Protein AF-A0A850LTN4-F1 (afdb_monomer_lite)

pLDDT: mean 80.67, std 20.01, range [39.66, 98.19]

Radius of gyration: 23.79 Å; chains: 1; bounding box: 56×42×60 Å

Sequence (167 aa):
MSSAIYDIVRNISGKMGQLVGVKVYVAVTGKDGNFIYLDDVFDDYKEFIKRFVETNFNYLRQGEHSIPLSSENIIFFKTTENTMTILYNPKGKIGQLLAFKSMMRNYSEPIENCLATVESATVEVIEETAASKLIAQQMEELGVVSRKDKYYNKIKPILLRSLKKKR

Secondary structure (DSSP, 8-state):
--HHHHHHHHHHHHHHHHHHTS--EEEEEETTS-EEEE-GGGGGGHHHHHHHHHHHGGGSPTT-EE---SSS-EEEEE-SSSEEEEEE-SSS-HHHHTTHHHHTHHHHHHHHHHHHHHHHHHHHHHHHHHHHHHHHHHHHHTT----TTTTHHHHHHHHHHHHHTT-

Foldseek 3Di:
DDPLVVVLQCVVQVVLCVQQVAGKFKWKAWLQLHTPGGDPVCPVVSVVSSVCSPVCVVVDDQLDKDDPDPVFLWIWHNLENTMIMIMGTRDDDSVSVCVCSVVSVVRSVSVVVVVVVVVVVVVVVVVVVVVVVVVVVVCVVVVDDDDPDPVCVVCVVVVVVVVVVVD

Structure (mmCIF, N/CA/C/O backbone):
data_AF-A0A850LTN4-F1
#
_entry.id   AF-A0A850LTN4-F1
#
loop_
_atom_site.group_PDB
_atom_site.id
_atom_site.type_symbol
_atom_site.label_atom_id
_atom_site.label_alt_id
_atom_site.label_comp_id
_atom_site.label_asym_id
_atom_site.label_entity_id
_atom_site.label_seq_id
_atom_site.pdbx_PDB_ins_code
_atom_site.Cartn_x
_atom_site.Cartn_y
_atom_site.Cartn_z
_atom_site.occupancy
_atom_site.B_iso_or_equiv
_atom_site.auth_seq_id
_atom_site.auth_comp_id
_atom_site.auth_asym_id
_atom_site.auth_atom_id
_atom_site.pdbx_PDB_model_num
ATOM 1 N N . MET A 1 1 ? -13.263 -10.463 4.599 1.00 54.31 1 MET A N 1
ATOM 2 C CA . MET A 1 1 ? -12.700 -9.135 4.265 1.00 54.31 1 MET A CA 1
ATOM 3 C C . MET A 1 1 ? -13.840 -8.236 3.820 1.00 54.31 1 MET A C 1
ATOM 5 O O . MET A 1 1 ? -14.741 -8.738 3.160 1.00 54.31 1 MET A O 1
ATOM 9 N N . SER A 1 2 ? -13.843 -6.961 4.217 1.00 64.44 2 SER A N 1
ATOM 10 C CA . SER A 1 2 ? -14.890 -6.010 3.811 1.00 64.44 2 SER A CA 1
ATOM 11 C C . SER A 1 2 ? -14.832 -5.772 2.298 1.00 64.44 2 SER A C 1
ATOM 13 O O . SER A 1 2 ? -13.750 -5.535 1.769 1.00 64.44 2 SER A O 1
ATOM 15 N N . SER A 1 3 ? -15.963 -5.819 1.587 1.00 78.75 3 SER A N 1
ATOM 16 C CA . SER A 1 3 ? -16.003 -5.497 0.148 1.00 78.75 3 SER A CA 1
ATOM 17 C C . SER A 1 3 ? -15.502 -4.075 -0.138 1.00 78.75 3 SER A C 1
ATOM 19 O O . SER A 1 3 ? -14.901 -3.827 -1.178 1.00 78.75 3 SER A O 1
ATOM 21 N N . ALA A 1 4 ? -15.655 -3.162 0.825 1.00 88.31 4 ALA A N 1
ATOM 22 C CA . ALA A 1 4 ? -15.289 -1.761 0.673 1.00 88.31 4 ALA A CA 1
ATOM 23 C C . ALA A 1 4 ? -13.774 -1.534 0.512 1.00 88.31 4 ALA A C 1
ATOM 25 O O . ALA A 1 4 ? -13.367 -0.704 -0.301 1.00 88.31 4 ALA A O 1
ATOM 26 N N . ILE A 1 5 ? -12.918 -2.291 1.221 1.00 91.56 5 ILE A N 1
ATOM 27 C CA . ILE A 1 5 ? -11.460 -2.123 1.069 1.00 91.56 5 ILE A CA 1
ATOM 28 C C . ILE A 1 5 ? -10.983 -2.611 -0.301 1.00 91.56 5 ILE A C 1
ATOM 30 O O . ILE A 1 5 ? -10.085 -2.013 -0.891 1.00 91.56 5 ILE A O 1
ATOM 34 N N . TYR A 1 6 ? -11.625 -3.654 -0.835 1.00 92.62 6 TYR A N 1
ATOM 35 C CA . TYR A 1 6 ? -11.318 -4.188 -2.158 1.00 92.62 6 TYR A CA 1
ATOM 36 C C . TYR A 1 6 ? -11.560 -3.138 -3.248 1.00 92.62 6 TYR A C 1
ATOM 38 O O . TYR A 1 6 ? -10.707 -2.926 -4.110 1.00 92.62 6 TYR A O 1
ATOM 46 N N . ASP A 1 7 ? -12.683 -2.419 -3.175 1.00 94.50 7 ASP A N 1
ATOM 47 C CA . ASP A 1 7 ? -13.017 -1.366 -4.137 1.00 94.50 7 ASP A CA 1
ATOM 48 C C . ASP A 1 7 ? -12.038 -0.186 -4.073 1.00 94.50 7 ASP A C 1
ATOM 50 O O . ASP A 1 7 ? -11.613 0.330 -5.113 1.00 94.50 7 ASP A O 1
ATOM 54 N N . ILE A 1 8 ? -11.624 0.210 -2.864 1.00 94.94 8 ILE A N 1
ATOM 55 C CA . ILE A 1 8 ? -10.610 1.254 -2.664 1.00 94.94 8 ILE A CA 1
ATOM 56 C C . ILE A 1 8 ? -9.286 0.832 -3.300 1.00 94.94 8 ILE A C 1
ATOM 58 O O . ILE A 1 8 ? -8.721 1.573 -4.107 1.00 94.94 8 ILE A O 1
ATOM 62 N N . VAL A 1 9 ? -8.804 -0.368 -2.976 1.00 95.94 9 VAL A N 1
ATOM 63 C CA . VAL A 1 9 ? -7.531 -0.878 -3.489 1.00 95.94 9 VAL A CA 1
ATOM 64 C C . VAL A 1 9 ? -7.564 -1.025 -5.009 1.00 95.94 9 VAL A C 1
ATOM 66 O O . VAL A 1 9 ? -6.626 -0.603 -5.690 1.00 95.94 9 VAL A O 1
ATOM 69 N N . ARG A 1 10 ? -8.667 -1.524 -5.572 1.00 96.12 10 ARG A N 1
ATOM 70 C CA . ARG A 1 10 ? -8.853 -1.609 -7.024 1.00 96.12 10 ARG A CA 1
ATOM 71 C C . ARG A 1 10 ? -8.793 -0.233 -7.690 1.00 96.12 10 ARG A C 1
ATOM 73 O O . ARG A 1 10 ? -8.215 -0.104 -8.769 1.00 96.12 10 ARG A O 1
ATOM 80 N N . ASN A 1 11 ? -9.348 0.799 -7.055 1.00 96.88 11 ASN A N 1
ATOM 81 C CA . ASN A 1 11 ? -9.277 2.175 -7.549 1.00 96.88 11 ASN A CA 1
ATOM 82 C C . ASN A 1 11 ? -7.841 2.723 -7.504 1.00 96.88 11 ASN A C 1
ATOM 84 O O . ASN A 1 11 ? -7.374 3.298 -8.488 1.00 96.88 11 ASN A O 1
ATOM 88 N N . ILE A 1 12 ? -7.117 2.483 -6.403 1.00 97.12 12 ILE A N 1
ATOM 89 C CA . ILE A 1 12 ? -5.699 2.845 -6.263 1.00 97.12 12 ILE A CA 1
ATOM 90 C C . ILE A 1 12 ? -4.870 2.167 -7.357 1.00 97.12 12 ILE A C 1
ATOM 92 O O . ILE A 1 12 ? -4.202 2.859 -8.125 1.00 97.12 12 ILE A O 1
ATOM 96 N N . SER A 1 13 ? -4.957 0.839 -7.466 1.00 96.94 13 SER A N 1
ATOM 97 C CA . SER A 1 13 ? -4.246 0.039 -8.469 1.00 96.94 13 SER A CA 1
ATOM 98 C C . SER A 1 13 ? -4.564 0.509 -9.891 1.00 96.94 13 SER A C 1
ATOM 100 O O . SER A 1 13 ? -3.651 0.731 -10.687 1.00 96.94 13 SER A O 1
ATOM 102 N N . GLY A 1 14 ? -5.843 0.748 -10.200 1.00 96.75 14 GLY A N 1
ATOM 103 C CA . GLY A 1 14 ? -6.288 1.215 -11.511 1.00 96.75 14 GLY A CA 1
ATOM 104 C C . GLY A 1 14 ? -5.748 2.598 -11.873 1.00 96.75 14 GLY A C 1
ATOM 105 O O . GLY A 1 14 ? -5.150 2.760 -12.937 1.00 96.75 14 GLY A O 1
ATOM 106 N N . LYS A 1 15 ? -5.906 3.595 -10.992 1.00 96.25 15 LYS A N 1
ATOM 107 C CA . LYS A 1 15 ? -5.424 4.960 -11.263 1.00 96.25 15 LYS A CA 1
ATOM 108 C C . LYS A 1 15 ? -3.906 5.037 -11.308 1.00 96.25 15 LYS A C 1
ATOM 110 O O . LYS A 1 15 ? -3.362 5.670 -12.208 1.00 96.25 15 LYS A O 1
ATOM 115 N N . MET A 1 16 ? -3.224 4.386 -10.365 1.00 96.00 16 MET A N 1
ATOM 116 C CA . MET A 1 16 ? -1.766 4.329 -10.384 1.00 96.00 16 MET A CA 1
ATOM 117 C C . MET A 1 16 ? -1.290 3.632 -11.649 1.00 96.00 16 MET A C 1
ATOM 119 O O . MET A 1 16 ? -0.426 4.166 -12.333 1.00 96.00 16 MET A O 1
ATOM 123 N N . GLY A 1 17 ? -1.901 2.506 -12.021 1.00 94.06 17 GLY A N 1
ATOM 124 C CA . GLY A 1 17 ? -1.508 1.773 -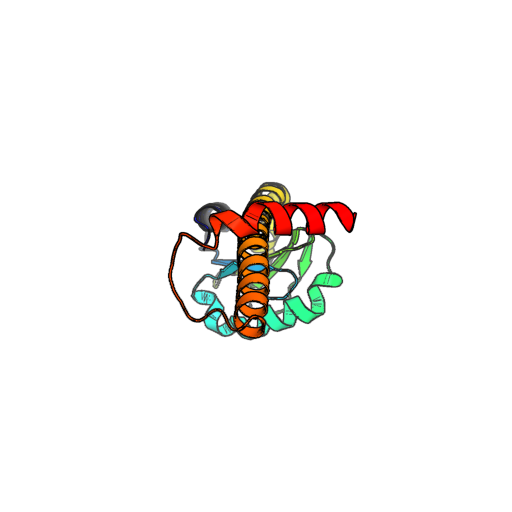13.215 1.00 94.06 17 GLY A CA 1
ATOM 125 C C . GLY A 1 17 ? -1.695 2.558 -14.514 1.00 94.06 17 GLY A C 1
ATOM 126 O O . GLY A 1 17 ? -0.825 2.510 -15.382 1.00 94.06 17 GLY A O 1
ATOM 127 N N . GLN A 1 18 ? -2.768 3.348 -14.621 1.00 94.81 18 GLN A N 1
ATOM 128 C CA . GLN A 1 18 ? -2.956 4.298 -15.724 1.00 94.81 18 GLN A CA 1
ATOM 129 C C . GLN A 1 18 ? -1.876 5.385 -15.739 1.00 94.81 18 GLN A C 1
ATOM 131 O O . GLN A 1 18 ? -1.348 5.710 -16.799 1.00 94.81 18 GLN A O 1
ATOM 136 N N . LEU A 1 19 ? -1.533 5.929 -14.571 1.00 93.75 19 LEU A N 1
ATOM 137 C CA . LEU A 1 19 ? -0.570 7.019 -14.442 1.00 93.75 19 LEU A CA 1
ATOM 138 C C . LEU A 1 19 ? 0.865 6.581 -14.755 1.00 93.75 19 LEU A C 1
ATOM 140 O O . LEU A 1 19 ? 1.614 7.318 -15.392 1.00 93.75 19 LEU A O 1
ATOM 144 N N . VAL A 1 20 ? 1.257 5.392 -14.294 1.00 92.62 20 VAL A N 1
ATOM 145 C CA . VAL A 1 20 ? 2.631 4.893 -14.442 1.00 92.62 20 VAL A CA 1
ATOM 146 C C . VAL A 1 20 ? 2.826 4.021 -15.686 1.00 92.62 20 VAL A C 1
ATOM 148 O O . VAL A 1 20 ? 3.962 3.697 -16.028 1.00 92.62 20 VAL A O 1
ATOM 151 N N . GLY A 1 21 ? 1.739 3.643 -16.368 1.00 91.81 21 GLY A N 1
ATOM 152 C CA . GLY A 1 21 ? 1.762 2.811 -17.575 1.00 91.81 21 GLY A CA 1
ATOM 153 C C . GLY A 1 21 ? 2.111 1.339 -17.325 1.00 91.81 21 GLY A C 1
ATOM 154 O O . GLY A 1 21 ? 2.455 0.618 -18.258 1.00 91.81 21 GLY A O 1
ATOM 155 N N . VAL A 1 22 ? 2.051 0.883 -16.073 1.00 92.81 22 VAL A N 1
ATOM 156 C CA . VAL A 1 22 ? 2.358 -0.493 -15.653 1.00 92.81 22 VAL A CA 1
ATOM 157 C C . VAL A 1 22 ? 1.412 -0.925 -14.541 1.00 92.81 22 VAL A C 1
ATOM 159 O O . VAL A 1 22 ? 0.889 -0.093 -13.812 1.00 92.81 22 VAL A O 1
ATOM 162 N N . LYS A 1 23 ? 1.196 -2.231 -14.370 1.00 94.88 23 LYS A N 1
ATOM 163 C CA . LYS A 1 23 ? 0.360 -2.735 -13.275 1.00 94.88 23 LYS A CA 1
ATOM 164 C C . LYS A 1 23 ? 0.995 -2.406 -11.918 1.00 94.88 23 LYS A C 1
ATOM 166 O O . LYS A 1 23 ? 2.170 -2.706 -11.705 1.00 94.88 23 LYS A O 1
ATOM 171 N N . VAL A 1 24 ? 0.199 -1.823 -11.024 1.00 97.00 24 VAL A N 1
ATOM 172 C CA . VAL A 1 24 ? 0.578 -1.522 -9.639 1.00 97.00 24 VAL A CA 1
ATOM 173 C C . VAL A 1 24 ? -0.221 -2.417 -8.709 1.00 97.00 24 VAL A C 1
ATOM 175 O O . VAL A 1 24 ? -1.445 -2.490 -8.809 1.00 97.00 24 VAL A O 1
ATOM 178 N N . TYR A 1 25 ? 0.489 -3.094 -7.825 1.00 97.56 25 TYR A N 1
ATOM 179 C CA . TYR A 1 25 ? -0.057 -3.947 -6.786 1.00 97.56 25 TYR A CA 1
ATOM 180 C C . TYR A 1 25 ? -0.070 -3.197 -5.464 1.00 97.56 25 TYR A C 1
ATOM 182 O O . TYR A 1 25 ? 0.738 -2.289 -5.247 1.00 97.56 25 TYR A O 1
ATOM 190 N N . VAL A 1 26 ? -0.999 -3.568 -4.598 1.00 98.00 26 VAL A N 1
ATOM 191 C CA . VAL A 1 26 ? -1.281 -2.858 -3.359 1.00 98.00 26 VAL A CA 1
ATOM 192 C C . VAL A 1 26 ? -1.368 -3.844 -2.201 1.00 98.00 26 VAL A C 1
ATOM 194 O O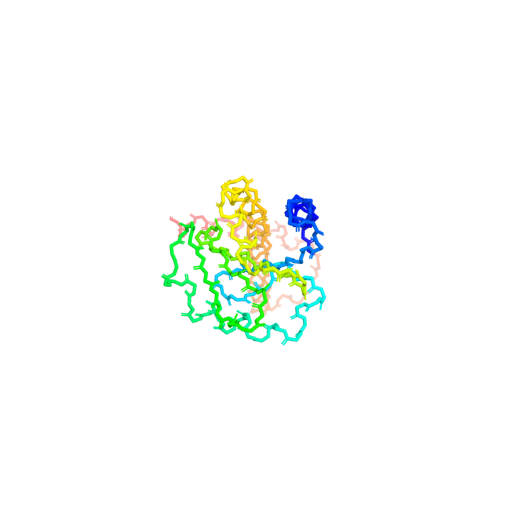 . VAL A 1 26 ? -1.966 -4.912 -2.302 1.00 98.00 26 VAL A O 1
ATOM 197 N N . ALA A 1 27 ? -0.806 -3.454 -1.067 1.00 97.69 27 ALA A N 1
ATOM 198 C CA . ALA A 1 27 ? -1.123 -4.039 0.224 1.00 97.69 27 ALA A CA 1
ATOM 199 C C . ALA A 1 27 ? -1.548 -2.926 1.184 1.00 97.69 27 ALA A C 1
ATOM 201 O O . ALA A 1 27 ? -1.121 -1.778 1.052 1.00 97.69 27 ALA A O 1
ATOM 202 N N . VAL A 1 28 ? -2.398 -3.260 2.147 1.00 97.12 28 VAL A N 1
ATOM 203 C CA . VAL A 1 28 ? -2.832 -2.344 3.203 1.00 97.12 28 VAL A CA 1
ATOM 204 C C . VAL A 1 28 ? -2.661 -3.052 4.535 1.00 97.12 28 VAL A C 1
ATOM 206 O O . VAL A 1 28 ? -3.188 -4.150 4.727 1.00 97.12 28 VAL A O 1
ATOM 209 N N . THR A 1 29 ? -1.940 -2.427 5.458 1.00 96.75 29 THR A N 1
ATOM 210 C CA . THR A 1 29 ? -1.707 -2.957 6.805 1.00 96.75 29 THR A CA 1
ATOM 211 C C . THR A 1 29 ? -2.209 -1.994 7.867 1.00 96.75 29 THR A C 1
ATOM 213 O O . THR A 1 29 ? -2.205 -0.775 7.672 1.00 96.75 29 THR A O 1
ATOM 216 N N . GLY A 1 30 ? -2.606 -2.544 9.011 1.00 95.19 30 GLY A N 1
ATOM 217 C CA . GLY A 1 30 ? -2.753 -1.778 10.242 1.00 95.19 30 GLY A CA 1
ATOM 218 C C . GLY A 1 30 ? -1.391 -1.357 10.801 1.00 95.19 30 GLY A C 1
ATOM 219 O O . GLY A 1 30 ? -0.342 -1.837 10.361 1.00 95.19 30 GLY A O 1
ATOM 220 N N . LYS A 1 31 ? -1.402 -0.468 11.797 1.00 94.62 31 LYS A N 1
ATOM 221 C CA . LYS A 1 31 ? -0.205 -0.031 12.544 1.00 94.62 31 LYS A CA 1
ATOM 222 C C . LYS A 1 31 ? 0.506 -1.154 13.306 1.00 94.62 31 LYS A C 1
ATOM 224 O O . LYS A 1 31 ? 1.656 -1.004 13.692 1.00 94.62 31 LYS A O 1
ATOM 229 N N . ASP A 1 32 ? -0.191 -2.260 13.530 1.00 93.12 32 ASP A N 1
ATOM 230 C CA . ASP A 1 32 ? 0.282 -3.482 14.182 1.00 93.12 32 ASP A CA 1
ATOM 231 C C . ASP A 1 32 ? 0.926 -4.479 13.201 1.00 93.12 32 ASP A C 1
ATOM 233 O O . ASP A 1 32 ? 1.311 -5.575 13.599 1.00 93.12 32 ASP A O 1
ATOM 237 N N . GLY A 1 33 ? 1.019 -4.131 11.913 1.00 92.31 33 GLY A N 1
ATOM 238 C CA . GLY A 1 33 ? 1.570 -5.006 10.879 1.00 92.31 33 GLY A CA 1
ATOM 239 C C . GLY A 1 33 ? 0.607 -6.092 10.396 1.00 92.31 33 GLY A C 1
ATOM 240 O O . GLY A 1 33 ? 0.988 -6.901 9.5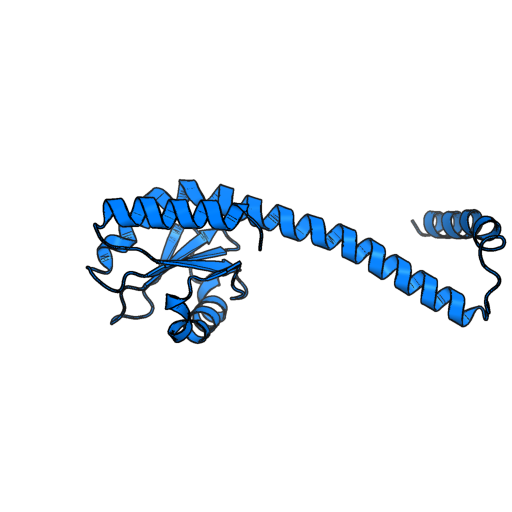47 1.00 92.31 33 GLY A O 1
ATOM 241 N N . ASN A 1 34 ? -0.641 -6.120 10.877 1.00 94.25 34 ASN A N 1
ATOM 242 C CA . ASN A 1 34 ? -1.645 -7.046 10.366 1.00 94.25 34 ASN A CA 1
ATOM 243 C C . ASN A 1 34 ? -2.166 -6.582 9.001 1.00 94.25 34 ASN A C 1
ATOM 245 O O . ASN A 1 34 ? -2.474 -5.408 8.787 1.00 94.25 34 ASN A O 1
ATOM 249 N N . PHE A 1 35 ? -2.275 -7.521 8.062 1.00 94.25 35 PHE A N 1
ATOM 250 C CA . PHE A 1 35 ? -2.754 -7.240 6.712 1.00 94.25 35 PHE A CA 1
ATOM 251 C C . PHE A 1 35 ? -4.275 -7.093 6.698 1.00 94.25 35 PHE A C 1
ATOM 253 O O . PHE A 1 35 ? -5.007 -8.026 7.023 1.00 94.25 35 PHE A O 1
ATOM 260 N N . ILE A 1 36 ? -4.737 -5.925 6.262 1.00 94.19 36 ILE A N 1
ATOM 261 C CA . ILE A 1 36 ? -6.143 -5.646 5.952 1.00 94.19 36 ILE A CA 1
ATOM 262 C C . ILE A 1 36 ? -6.440 -6.104 4.518 1.00 94.19 36 ILE A C 1
ATOM 264 O O . ILE A 1 36 ? -7.503 -6.663 4.242 1.00 94.19 36 ILE A O 1
ATOM 268 N N . TYR A 1 37 ? -5.482 -5.879 3.615 1.00 95.38 37 TYR A N 1
ATOM 269 C CA . TYR A 1 37 ? -5.501 -6.320 2.225 1.00 95.38 37 TYR A CA 1
ATOM 270 C C . TYR A 1 37 ? -4.081 -6.676 1.767 1.00 95.38 37 TYR A C 1
ATOM 272 O O . TYR A 1 37 ? -3.120 -6.009 2.156 1.00 95.38 37 TYR A O 1
ATOM 280 N N . LEU A 1 38 ? -3.947 -7.699 0.924 1.00 96.19 38 LEU A N 1
ATOM 281 C CA . LEU A 1 38 ? -2.672 -8.141 0.369 1.00 96.19 38 LEU A CA 1
ATOM 282 C C . LEU A 1 38 ? -2.899 -8.731 -1.026 1.00 96.19 38 LEU A C 1
ATOM 284 O O . LEU A 1 38 ? -3.612 -9.724 -1.142 1.00 96.19 38 LEU A O 1
ATOM 288 N N . ASP A 1 39 ? -2.307 -8.135 -2.063 1.00 96.69 39 ASP A N 1
ATOM 289 C CA . ASP A 1 39 ? -2.197 -8.801 -3.367 1.00 96.69 39 ASP A CA 1
ATOM 290 C C . ASP A 1 39 ? -1.216 -9.984 -3.277 1.00 96.69 39 ASP A C 1
ATOM 292 O O . ASP A 1 39 ? -0.149 -9.849 -2.678 1.00 96.69 39 ASP A O 1
ATOM 296 N N . ASP A 1 40 ? -1.522 -11.101 -3.945 1.00 95.12 40 ASP A N 1
ATOM 297 C CA . ASP A 1 40 ? -0.734 -12.353 -3.904 1.00 95.12 40 ASP A CA 1
ATOM 298 C C . ASP A 1 40 ? 0.754 -12.168 -4.254 1.00 95.12 40 ASP A C 1
ATOM 300 O O . ASP A 1 40 ? 1.628 -12.883 -3.776 1.00 95.12 40 ASP A O 1
ATOM 304 N N . VAL A 1 41 ? 1.076 -11.156 -5.065 1.00 94.75 41 VAL A N 1
ATOM 305 C CA . VAL A 1 41 ? 2.461 -10.841 -5.450 1.00 94.75 41 VAL A CA 1
ATOM 306 C C . VAL A 1 41 ? 3.352 -10.462 -4.258 1.00 94.75 41 VAL A C 1
ATOM 308 O O . VAL A 1 41 ? 4.573 -10.432 -4.381 1.00 94.75 41 VAL A O 1
ATOM 311 N N . PHE A 1 42 ? 2.755 -10.132 -3.111 1.00 96.19 42 PHE A N 1
ATOM 312 C CA . PHE A 1 42 ? 3.480 -9.777 -1.899 1.00 96.19 42 PHE A CA 1
ATOM 313 C C . PHE A 1 42 ? 3.840 -10.972 -1.012 1.00 96.19 42 PHE A C 1
ATOM 315 O O . PHE A 1 42 ? 4.423 -10.746 0.049 1.00 96.19 42 PHE A O 1
ATOM 322 N N . ASP A 1 43 ? 3.524 -12.210 -1.399 1.00 94.19 43 ASP A N 1
ATOM 323 C CA . ASP A 1 43 ? 3.802 -13.392 -0.572 1.00 94.19 43 ASP A CA 1
ATOM 324 C C . ASP A 1 43 ? 5.280 -13.481 -0.155 1.00 94.19 43 ASP A C 1
ATOM 326 O O . ASP A 1 43 ? 5.570 -13.658 1.031 1.00 94.19 43 ASP A O 1
ATOM 330 N N . ASP A 1 44 ? 6.206 -13.202 -1.078 1.00 93.19 44 ASP A N 1
ATOM 331 C CA . ASP A 1 44 ? 7.655 -13.190 -0.814 1.00 93.19 44 ASP A CA 1
ATOM 332 C C . ASP A 1 44 ? 8.105 -12.032 0.099 1.00 93.19 44 ASP A C 1
ATOM 334 O O . ASP A 1 44 ? 9.159 -12.090 0.734 1.00 93.19 44 ASP A O 1
ATOM 338 N N . TYR A 1 45 ? 7.300 -10.972 0.210 1.00 95.19 45 TYR A N 1
ATOM 339 C CA . TYR A 1 45 ? 7.609 -9.770 0.993 1.00 95.19 45 TYR A CA 1
ATOM 340 C C . TYR A 1 45 ? 6.830 -9.694 2.309 1.00 95.19 45 TYR A C 1
ATOM 342 O O . TYR A 1 45 ? 7.032 -8.769 3.098 1.00 95.19 45 TYR A O 1
ATOM 350 N N . LYS A 1 46 ? 5.930 -10.644 2.570 1.00 95.31 46 LYS A N 1
ATOM 351 C CA . LYS A 1 46 ? 4.944 -10.566 3.652 1.00 95.31 46 LYS A CA 1
ATOM 352 C C . LYS A 1 46 ? 5.578 -10.417 5.033 1.00 95.31 46 LYS A C 1
ATOM 354 O O . LYS A 1 46 ? 5.182 -9.550 5.813 1.00 95.31 46 LYS A O 1
ATOM 359 N N . GLU A 1 47 ? 6.581 -11.239 5.334 1.00 96.19 47 GLU A N 1
ATOM 360 C CA . GLU A 1 47 ? 7.283 -11.184 6.619 1.00 96.19 47 GLU A CA 1
ATOM 361 C C . GLU A 1 47 ? 8.054 -9.870 6.784 1.00 96.19 47 GLU A C 1
ATOM 363 O O . GLU A 1 47 ? 8.016 -9.247 7.847 1.00 96.19 47 GLU A O 1
ATOM 368 N N . PHE A 1 48 ? 8.704 -9.417 5.712 1.00 96.81 48 PHE A N 1
ATOM 369 C CA . PHE A 1 48 ? 9.425 -8.154 5.704 1.00 96.81 48 PHE A CA 1
ATOM 370 C C . PHE A 1 48 ? 8.490 -6.964 5.944 1.00 96.81 48 PHE A C 1
ATOM 372 O O . PHE A 1 48 ? 8.770 -6.141 6.813 1.00 96.81 48 PHE A O 1
ATOM 379 N N . ILE A 1 49 ? 7.366 -6.894 5.219 1.00 97.44 49 ILE A N 1
ATOM 380 C CA . ILE A 1 49 ? 6.365 -5.829 5.367 1.00 97.44 49 ILE A CA 1
ATOM 381 C C . ILE A 1 49 ? 5.886 -5.766 6.814 1.00 97.44 49 ILE A C 1
ATOM 383 O O . ILE A 1 49 ? 5.893 -4.690 7.409 1.00 97.44 49 ILE A O 1
ATOM 387 N N . LYS A 1 50 ? 5.531 -6.916 7.398 1.00 97.50 50 LYS A N 1
ATOM 388 C CA . LYS A 1 50 ? 5.061 -6.988 8.782 1.00 97.50 50 LYS A CA 1
ATOM 389 C C . LYS A 1 50 ? 6.096 -6.430 9.763 1.00 97.50 50 LYS A C 1
ATOM 391 O O . LYS A 1 50 ? 5.792 -5.489 10.492 1.00 97.50 50 LYS A O 1
ATOM 396 N N . ARG A 1 51 ? 7.335 -6.935 9.718 1.00 97.06 51 ARG A N 1
ATOM 397 C CA . ARG A 1 51 ? 8.425 -6.474 10.599 1.00 97.06 51 ARG A CA 1
ATOM 398 C C . ARG A 1 51 ? 8.740 -4.991 10.402 1.00 97.06 51 ARG A C 1
ATOM 400 O O . ARG A 1 51 ? 9.004 -4.276 11.371 1.00 97.06 51 ARG A O 1
ATOM 407 N N . PHE A 1 52 ? 8.721 -4.521 9.152 1.00 97.00 52 PHE A N 1
ATOM 408 C CA . PHE A 1 52 ? 8.952 -3.117 8.837 1.00 97.00 52 PHE A CA 1
ATOM 409 C C . PHE A 1 52 ? 7.893 -2.234 9.492 1.00 97.00 52 PHE A C 1
ATOM 411 O O . PHE A 1 52 ? 8.259 -1.258 10.144 1.00 97.00 52 PHE A O 1
ATOM 418 N N . VAL A 1 53 ? 6.612 -2.582 9.348 1.00 96.88 53 VAL A N 1
ATOM 419 C CA . VAL A 1 53 ? 5.496 -1.827 9.927 1.00 96.88 53 VAL A CA 1
ATOM 420 C C . VAL A 1 53 ? 5.592 -1.821 11.453 1.00 96.88 53 VAL A C 1
ATOM 422 O O . VAL A 1 53 ? 5.634 -0.745 12.039 1.00 96.88 53 VAL A O 1
ATOM 425 N N . GLU A 1 54 ? 5.747 -2.984 12.088 1.00 95.88 54 GLU A N 1
ATOM 426 C CA . GLU A 1 54 ? 5.868 -3.105 13.551 1.00 95.88 54 GLU A CA 1
ATOM 427 C C . GLU A 1 54 ? 6.998 -2.235 14.129 1.00 95.88 54 GLU A C 1
ATOM 429 O O . GLU A 1 54 ? 6.858 -1.656 15.205 1.00 95.88 54 GLU A O 1
ATOM 434 N N . THR A 1 55 ? 8.108 -2.108 13.397 1.00 95.31 55 THR A N 1
ATOM 435 C CA . THR A 1 55 ? 9.287 -1.370 13.867 1.00 95.31 55 THR A CA 1
ATOM 436 C C . THR A 1 55 ? 9.241 0.114 13.498 1.00 95.31 55 THR A C 1
ATOM 438 O O . THR A 1 55 ? 9.678 0.952 14.281 1.00 95.31 55 THR A O 1
ATOM 441 N N . ASN A 1 56 ? 8.740 0.461 12.306 1.00 95.81 56 ASN A N 1
ATOM 442 C CA . ASN A 1 56 ? 8.953 1.784 11.711 1.00 95.81 56 ASN A CA 1
ATOM 443 C C . ASN A 1 56 ? 7.700 2.649 11.580 1.00 95.81 56 ASN A C 1
ATOM 445 O O . ASN A 1 56 ? 7.821 3.837 11.278 1.00 95.81 56 ASN A O 1
ATOM 449 N N . PHE A 1 57 ? 6.505 2.103 11.813 1.00 95.44 57 PHE A N 1
ATOM 450 C CA . PHE A 1 57 ? 5.253 2.831 11.594 1.00 95.44 57 PHE A CA 1
ATOM 451 C C . PHE A 1 57 ? 5.188 4.166 12.355 1.00 95.44 57 PHE A C 1
ATOM 453 O O . PHE A 1 57 ? 4.738 5.177 11.813 1.00 95.44 57 PHE A O 1
ATOM 460 N N . ASN A 1 58 ? 5.687 4.189 13.594 1.00 94.44 58 ASN A N 1
ATOM 461 C CA . ASN A 1 58 ? 5.661 5.373 14.457 1.00 94.44 58 ASN A CA 1
ATOM 462 C C . ASN A 1 58 ? 6.707 6.437 14.086 1.00 94.44 58 ASN A C 1
ATOM 464 O O . ASN A 1 58 ? 6.584 7.578 14.525 1.00 94.44 58 ASN A O 1
ATOM 468 N N . TYR A 1 59 ? 7.719 6.093 13.282 1.00 95.75 59 TYR A N 1
ATOM 469 C CA . TYR A 1 59 ? 8.720 7.059 12.814 1.00 95.75 59 TYR A CA 1
ATOM 470 C C . TYR A 1 59 ? 8.241 7.872 11.611 1.00 95.75 59 TYR A C 1
ATOM 472 O O . TYR A 1 59 ? 8.816 8.917 11.318 1.00 95.75 59 TYR A O 1
ATOM 480 N N . LEU A 1 60 ? 7.189 7.412 10.930 1.00 95.06 60 LEU A N 1
ATOM 481 C CA . LEU A 1 60 ? 6.570 8.122 9.819 1.00 95.06 60 LEU A CA 1
ATOM 482 C C . LEU A 1 60 ? 5.388 8.956 10.318 1.00 95.06 60 LEU A C 1
ATOM 484 O O . LEU A 1 60 ? 4.562 8.501 11.119 1.00 95.06 60 LEU A O 1
ATOM 488 N N . ARG A 1 61 ? 5.262 10.177 9.803 1.00 95.50 61 ARG A N 1
ATOM 489 C CA . ARG A 1 61 ? 4.056 11.002 9.961 1.00 95.50 61 ARG A CA 1
ATOM 490 C C . ARG A 1 61 ? 3.030 10.633 8.894 1.00 95.50 61 ARG A C 1
ATOM 492 O O . ARG A 1 61 ? 3.390 10.186 7.803 1.00 95.50 61 ARG A O 1
ATOM 499 N N . GLN A 1 62 ? 1.743 10.829 9.179 1.00 94.69 62 GLN A N 1
ATOM 500 C CA . GLN A 1 62 ? 0.725 10.746 8.131 1.00 94.69 62 GLN A CA 1
ATOM 501 C C . GLN A 1 62 ? 1.100 11.708 6.994 1.00 94.69 62 GLN A C 1
ATOM 503 O O . GLN A 1 62 ? 1.433 12.865 7.246 1.00 94.69 62 GLN A O 1
ATOM 508 N N . GLY A 1 63 ? 1.088 11.242 5.744 1.00 93.94 63 GLY A N 1
ATOM 509 C CA . GLY A 1 63 ? 1.630 12.038 4.630 1.00 93.94 63 GLY A CA 1
ATOM 510 C C . GLY A 1 63 ? 2.942 11.501 4.067 1.00 93.94 63 GLY A C 1
ATOM 511 O O . GLY A 1 63 ? 3.285 11.765 2.910 1.00 93.94 63 GLY A O 1
ATOM 512 N N . GLU A 1 64 ? 3.702 10.793 4.897 1.00 96.56 64 GLU A N 1
ATOM 513 C CA . GLU A 1 64 ? 5.067 10.390 4.593 1.00 96.56 64 GLU A CA 1
ATOM 514 C C . GLU A 1 64 ? 5.144 8.989 3.996 1.00 96.56 64 GLU A C 1
ATOM 516 O O . GLU A 1 64 ? 4.181 8.218 3.970 1.00 96.56 64 GLU A O 1
ATOM 521 N N . HIS A 1 65 ? 6.322 8.689 3.462 1.00 96.69 65 HIS A N 1
ATOM 522 C CA . HIS A 1 65 ? 6.614 7.419 2.831 1.00 96.69 65 HIS A CA 1
ATOM 523 C C . HIS A 1 65 ? 8.011 6.941 3.204 1.00 96.69 65 HIS A C 1
ATOM 525 O O . HIS A 1 65 ? 8.863 7.732 3.606 1.00 96.69 65 HIS A O 1
ATOM 531 N N . SER A 1 66 ? 8.238 5.647 3.020 1.00 96.56 66 SER A N 1
ATOM 532 C CA . SER A 1 66 ? 9.542 5.014 3.137 1.00 96.56 66 SER A CA 1
ATOM 533 C C . SER A 1 66 ? 9.792 4.089 1.953 1.00 96.56 66 SER A C 1
ATOM 535 O O . SER A 1 66 ? 8.863 3.518 1.376 1.00 96.56 66 SER A O 1
ATOM 537 N N . ILE A 1 67 ? 11.068 3.949 1.607 1.00 95.38 67 ILE A N 1
ATOM 538 C CA . ILE A 1 67 ? 11.575 3.077 0.551 1.00 95.38 67 ILE A CA 1
ATOM 539 C C . ILE A 1 67 ? 12.560 2.110 1.212 1.00 95.38 67 ILE A C 1
ATOM 541 O O . ILE A 1 67 ? 13.765 2.364 1.224 1.00 95.38 67 ILE A O 1
ATOM 545 N N . PRO A 1 68 ? 12.066 1.044 1.857 1.00 90.19 68 PRO A N 1
ATOM 546 C CA . PRO A 1 68 ? 12.912 0.230 2.717 1.00 90.19 68 PRO A CA 1
ATOM 547 C C . PRO A 1 68 ? 13.715 -0.827 1.944 1.00 90.19 68 PRO A C 1
ATOM 549 O O . PRO A 1 68 ? 14.650 -1.399 2.495 1.00 90.19 68 PRO A O 1
ATOM 552 N N . LEU A 1 69 ? 13.382 -1.069 0.671 1.00 88.44 69 LEU A N 1
ATOM 553 C CA . LEU A 1 69 ? 14.093 -1.980 -0.224 1.00 88.44 69 LEU A CA 1
ATOM 554 C C . LEU A 1 69 ? 14.617 -1.184 -1.420 1.00 88.44 69 LEU A C 1
ATOM 556 O O . LEU A 1 69 ? 13.843 -0.706 -2.240 1.00 88.44 69 LEU A O 1
ATOM 560 N N . SER A 1 70 ? 15.935 -1.019 -1.515 1.00 80.62 70 SER A N 1
ATOM 561 C CA . SER A 1 70 ? 16.565 -0.209 -2.567 1.00 80.62 70 SER A CA 1
ATOM 562 C C . SER A 1 70 ? 16.564 -0.876 -3.947 1.00 80.62 70 SER A C 1
ATOM 564 O O . SER A 1 70 ? 16.633 -0.176 -4.956 1.00 80.62 70 SER A O 1
ATOM 566 N N . SER A 1 71 ? 16.492 -2.208 -4.001 1.00 85.69 71 SER A N 1
ATOM 567 C CA . SER A 1 71 ? 16.482 -2.996 -5.241 1.00 85.69 71 SER A CA 1
ATOM 568 C C . SER A 1 71 ? 15.082 -3.300 -5.770 1.00 85.69 71 SER A C 1
ATOM 570 O O . SER A 1 71 ? 14.949 -3.747 -6.905 1.00 85.69 71 SER A O 1
ATOM 572 N N . GLU A 1 72 ? 14.048 -3.066 -4.964 1.00 91.06 72 GLU A N 1
ATOM 573 C CA . GLU A 1 72 ? 12.663 -3.379 -5.300 1.00 91.06 72 GLU A CA 1
ATOM 574 C C . GLU A 1 72 ? 11.875 -2.094 -5.473 1.00 91.06 72 GLU A C 1
ATOM 576 O O . GLU A 1 72 ? 12.000 -1.168 -4.674 1.00 91.06 72 GLU A O 1
ATOM 581 N N . ASN A 1 73 ? 10.994 -2.036 -6.469 1.00 94.25 73 ASN A N 1
ATOM 582 C CA . ASN A 1 73 ? 10.093 -0.897 -6.593 1.00 94.25 73 ASN A CA 1
ATOM 583 C C . ASN A 1 73 ? 8.902 -1.046 -5.631 1.00 94.25 73 ASN A C 1
ATOM 585 O O . ASN A 1 73 ? 7.757 -1.194 -6.059 1.00 94.25 73 ASN A O 1
ATOM 589 N N . ILE A 1 74 ? 9.184 -1.042 -4.329 1.00 96.06 74 ILE A N 1
ATOM 590 C CA . ILE A 1 74 ? 8.194 -1.099 -3.254 1.00 96.06 74 ILE A CA 1
ATOM 591 C C . ILE A 1 74 ? 8.290 0.192 -2.441 1.00 96.06 74 ILE A C 1
ATOM 593 O O . ILE A 1 74 ? 9.363 0.548 -1.952 1.00 96.06 74 ILE A O 1
ATOM 597 N N . ILE A 1 75 ? 7.166 0.890 -2.267 1.00 97.12 75 ILE A N 1
ATOM 598 C CA . ILE A 1 75 ? 7.081 2.083 -1.413 1.00 97.12 75 ILE 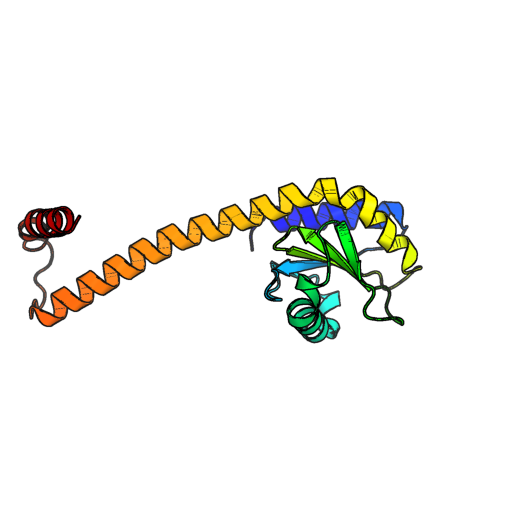A CA 1
ATOM 599 C C . ILE A 1 75 ? 5.964 1.915 -0.393 1.00 97.12 75 ILE A C 1
ATOM 601 O O . ILE A 1 75 ? 4.858 1.493 -0.721 1.00 97.12 75 ILE A O 1
ATOM 605 N N . PHE A 1 76 ? 6.260 2.299 0.842 1.00 97.94 76 PHE A N 1
ATOM 606 C CA . PHE A 1 76 ? 5.353 2.264 1.978 1.00 97.94 76 PHE A CA 1
ATOM 607 C C . PHE A 1 76 ? 4.869 3.683 2.252 1.00 97.94 76 PHE A C 1
ATOM 609 O O . PHE A 1 76 ? 5.692 4.578 2.409 1.00 97.94 76 PHE A O 1
ATOM 616 N N . PHE A 1 77 ? 3.561 3.902 2.337 1.00 97.88 77 PHE A N 1
ATOM 617 C CA . PHE A 1 77 ? 2.946 5.207 2.584 1.00 97.88 77 PHE A CA 1
ATOM 618 C C . PHE A 1 77 ? 2.107 5.167 3.855 1.00 97.88 77 PHE A C 1
ATOM 620 O O . PHE A 1 77 ? 1.126 4.420 3.926 1.00 97.88 77 PHE A O 1
ATOM 627 N N . LYS A 1 78 ? 2.427 6.010 4.843 1.00 97.50 78 LYS A N 1
ATOM 628 C CA . LYS A 1 78 ? 1.570 6.162 6.024 1.00 97.50 78 LYS A CA 1
ATOM 629 C C . LYS A 1 78 ? 0.341 6.984 5.642 1.00 97.50 78 LYS A C 1
ATOM 631 O O . LYS A 1 78 ? 0.383 8.213 5.542 1.00 97.50 78 LYS A O 1
ATOM 636 N N . THR A 1 79 ? -0.739 6.262 5.361 1.00 96.06 79 THR A N 1
ATOM 637 C CA . THR A 1 79 ? -1.950 6.807 4.736 1.00 96.06 79 THR A CA 1
ATOM 638 C C . THR A 1 79 ? -2.876 7.428 5.773 1.00 96.06 79 THR A C 1
ATOM 640 O O . THR A 1 79 ? -3.459 8.489 5.525 1.00 96.06 79 THR A O 1
ATOM 643 N N . THR A 1 80 ? -2.951 6.818 6.955 1.00 95.38 80 THR A N 1
ATOM 644 C CA . THR A 1 80 ? -3.654 7.345 8.132 1.00 95.38 80 THR A CA 1
ATOM 645 C C . THR A 1 80 ? -2.810 7.135 9.390 1.00 95.38 80 THR A C 1
ATOM 647 O O . THR A 1 80 ? -1.719 6.565 9.327 1.00 95.38 80 THR A O 1
ATOM 650 N N . GLU A 1 81 ? -3.297 7.581 10.548 1.00 94.00 81 GLU A N 1
ATOM 651 C CA . GLU A 1 81 ? -2.630 7.313 11.830 1.00 94.00 81 GLU A CA 1
ATOM 652 C C . GLU A 1 81 ? -2.647 5.832 12.225 1.00 94.00 81 GLU A C 1
ATOM 654 O O . GLU A 1 81 ? -1.840 5.410 13.049 1.00 94.00 81 GLU A O 1
ATOM 659 N N . ASN A 1 82 ? -3.517 5.025 11.613 1.00 94.69 82 ASN A N 1
ATOM 660 C CA . ASN A 1 82 ? -3.655 3.604 11.919 1.00 94.69 82 ASN A CA 1
ATOM 661 C C . ASN A 1 82 ? -3.289 2.685 10.749 1.00 94.69 82 ASN A C 1
ATOM 663 O O . ASN A 1 82 ? -3.302 1.469 10.929 1.00 94.69 82 ASN A O 1
ATOM 667 N N . THR A 1 83 ? -2.961 3.227 9.568 1.00 96.06 83 THR A N 1
ATOM 668 C CA . THR A 1 83 ? -2.776 2.416 8.356 1.00 96.06 83 THR A CA 1
ATOM 669 C C . THR A 1 83 ? -1.585 2.799 7.498 1.00 96.06 83 THR A C 1
ATOM 671 O O . THR A 1 83 ? -1.194 3.966 7.370 1.00 96.06 83 THR A O 1
ATOM 674 N N . MET A 1 84 ? -1.040 1.779 6.841 1.00 97.44 84 MET A N 1
ATOM 675 C CA . MET A 1 84 ? 0.003 1.905 5.840 1.00 97.44 84 MET A CA 1
ATOM 676 C C . MET A 1 84 ? -0.455 1.263 4.532 1.00 97.44 84 MET A C 1
ATOM 678 O O . MET A 1 84 ? -0.924 0.128 4.520 1.00 97.44 84 MET A O 1
ATOM 682 N N . THR A 1 85 ? -0.303 1.996 3.432 1.00 97.94 85 THR A N 1
ATOM 683 C CA . THR A 1 85 ? -0.527 1.488 2.075 1.00 97.94 85 THR A CA 1
ATOM 684 C C . THR A 1 85 ? 0.826 1.214 1.444 1.00 97.94 85 THR A C 1
ATOM 686 O O . THR A 1 85 ? 1.672 2.104 1.383 1.00 97.94 85 THR A O 1
ATOM 689 N N . ILE A 1 86 ? 1.040 -0.004 0.967 1.00 98.19 86 ILE A N 1
ATOM 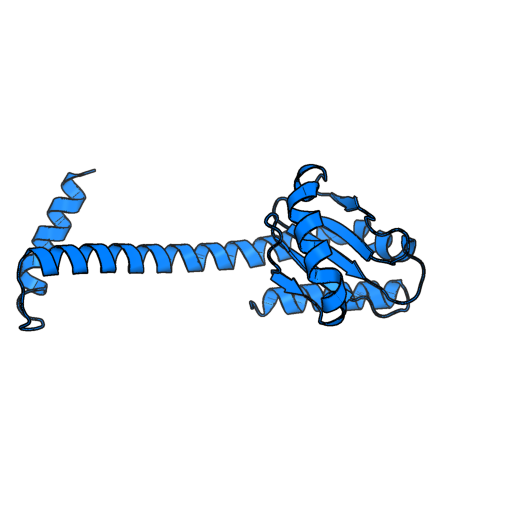690 C CA . ILE A 1 86 ? 2.257 -0.419 0.278 1.00 98.19 86 ILE A CA 1
ATOM 691 C C . ILE A 1 86 ? 1.933 -0.559 -1.203 1.00 98.19 86 ILE A C 1
ATOM 693 O O . ILE A 1 86 ? 0.971 -1.234 -1.561 1.00 98.19 86 ILE A O 1
ATOM 697 N N . LEU A 1 87 ? 2.730 0.075 -2.059 1.00 97.88 87 LEU A N 1
ATOM 698 C CA . LEU A 1 87 ? 2.631 -0.059 -3.508 1.00 97.88 87 LEU A CA 1
ATOM 699 C C . LEU A 1 87 ? 3.832 -0.814 -4.050 1.00 97.88 87 LEU A C 1
ATOM 701 O O . LEU A 1 87 ? 4.959 -0.549 -3.638 1.00 97.88 87 LEU A O 1
ATOM 705 N N . TYR A 1 88 ? 3.581 -1.692 -5.015 1.00 97.06 88 TYR A N 1
ATOM 706 C CA . TYR A 1 88 ? 4.610 -2.436 -5.726 1.00 97.06 88 TYR A CA 1
ATOM 707 C C . TYR A 1 88 ? 4.376 -2.408 -7.232 1.00 97.06 88 TYR A C 1
ATOM 709 O O . TYR A 1 88 ? 3.251 -2.592 -7.702 1.00 97.06 88 TYR A O 1
ATOM 717 N N . ASN A 1 89 ? 5.443 -2.235 -8.007 1.00 94.81 89 ASN A N 1
ATOM 718 C CA . ASN A 1 89 ? 5.434 -2.518 -9.437 1.00 94.81 89 ASN A CA 1
ATOM 719 C C . ASN A 1 89 ? 6.692 -3.298 -9.863 1.00 94.81 89 ASN A C 1
ATOM 721 O O . ASN A 1 89 ? 7.800 -2.775 -9.804 1.00 94.81 89 ASN A O 1
ATOM 725 N N . PRO A 1 90 ? 6.563 -4.512 -10.427 1.00 92.06 90 PRO A N 1
ATOM 726 C CA . PRO A 1 90 ? 7.727 -5.307 -10.841 1.00 92.06 90 PRO A CA 1
ATOM 727 C C . PRO A 1 90 ? 8.503 -4.687 -12.017 1.00 92.06 90 PRO A C 1
ATOM 729 O O . PRO A 1 90 ? 9.576 -5.152 -12.387 1.00 92.06 90 PRO A O 1
ATOM 732 N N . LYS A 1 91 ? 7.941 -3.658 -12.664 1.00 90.25 91 LYS A N 1
ATOM 733 C CA . LYS A 1 91 ? 8.516 -2.965 -13.819 1.00 90.25 91 LYS A CA 1
ATOM 734 C C . LYS A 1 91 ? 8.369 -1.462 -13.632 1.00 90.25 91 LYS A C 1
ATOM 736 O O . LYS A 1 91 ? 7.344 -1.014 -13.129 1.00 90.25 91 LYS A O 1
ATOM 741 N N . GLY A 1 92 ? 9.342 -0.696 -14.116 1.00 86.31 92 GLY A N 1
ATOM 742 C CA . GLY A 1 92 ? 9.330 0.767 -14.059 1.00 86.31 92 GLY A CA 1
ATOM 743 C C . GLY A 1 92 ? 10.338 1.329 -13.060 1.00 86.31 92 GLY A C 1
ATOM 744 O O . GLY A 1 92 ? 11.230 0.620 -12.598 1.00 86.31 92 GLY A O 1
ATOM 745 N N . LYS A 1 93 ? 10.216 2.628 -12.773 1.00 88.00 93 LYS A N 1
ATOM 746 C CA . LYS A 1 93 ? 11.077 3.339 -11.818 1.00 88.00 93 LYS A CA 1
ATOM 747 C C . LYS A 1 93 ? 10.324 3.546 -10.513 1.00 88.00 93 LYS A C 1
ATOM 749 O O . LYS A 1 93 ? 9.211 4.066 -10.538 1.00 88.00 93 LYS A O 1
ATOM 754 N N . ILE A 1 94 ? 10.974 3.281 -9.385 1.00 89.75 94 ILE A N 1
ATOM 755 C CA . ILE A 1 94 ? 10.408 3.498 -8.048 1.00 89.75 94 ILE A CA 1
ATOM 756 C C . ILE A 1 94 ? 9.820 4.903 -7.850 1.00 89.75 94 ILE A C 1
ATOM 758 O O . ILE A 1 94 ? 8.737 5.056 -7.296 1.00 89.75 94 ILE A O 1
ATOM 762 N N . GLY A 1 95 ? 10.462 5.934 -8.413 1.00 89.56 95 GLY A N 1
ATOM 763 C CA . GLY A 1 95 ? 9.981 7.317 -8.346 1.00 89.56 95 GLY A CA 1
ATOM 764 C C . GLY A 1 95 ? 8.588 7.536 -8.952 1.00 89.56 95 GLY A C 1
ATOM 765 O O . GLY A 1 95 ? 7.914 8.489 -8.583 1.00 89.56 95 GLY A O 1
ATOM 766 N N . GLN A 1 96 ? 8.116 6.648 -9.833 1.00 92.12 96 GLN A N 1
ATOM 767 C CA . GLN A 1 96 ? 6.756 6.708 -10.375 1.00 92.12 96 GLN A CA 1
ATOM 768 C C . GLN A 1 96 ? 5.701 6.391 -9.307 1.00 92.12 96 GLN A C 1
ATOM 770 O O . GLN A 1 96 ? 4.625 6.985 -9.315 1.00 92.12 96 GLN A O 1
ATOM 775 N N . LEU A 1 97 ? 6.015 5.516 -8.345 1.00 94.75 97 LEU A N 1
ATOM 776 C CA . LEU A 1 97 ? 5.110 5.199 -7.237 1.00 94.75 97 LEU A CA 1
ATOM 777 C C . LEU A 1 97 ? 4.918 6.392 -6.292 1.00 94.75 97 LEU A C 1
ATOM 779 O O . LEU A 1 97 ? 3.858 6.516 -5.682 1.00 94.75 97 LEU A O 1
ATOM 783 N N . LEU A 1 98 ? 5.879 7.325 -6.229 1.00 95.12 98 LEU A N 1
ATOM 784 C CA . LEU A 1 98 ? 5.756 8.557 -5.437 1.00 95.12 98 LEU A CA 1
ATOM 785 C C . LEU A 1 98 ? 4.608 9.456 -5.898 1.00 95.12 98 LEU A C 1
ATOM 787 O O . LEU A 1 98 ? 4.138 10.282 -5.115 1.00 95.12 98 LEU A O 1
ATOM 791 N N . ALA A 1 99 ? 4.113 9.278 -7.125 1.00 93.31 99 ALA A N 1
ATOM 792 C CA . ALA A 1 99 ? 2.933 9.987 -7.596 1.00 93.31 99 ALA A CA 1
ATOM 793 C C . ALA A 1 99 ? 1.695 9.707 -6.726 1.00 93.31 99 ALA A C 1
ATOM 795 O O . ALA A 1 99 ? 0.833 10.575 -6.601 1.00 93.31 99 ALA A O 1
ATOM 796 N N . PHE A 1 100 ? 1.643 8.562 -6.035 1.00 96.19 100 PHE A N 1
ATOM 797 C CA . PHE A 1 100 ? 0.579 8.260 -5.080 1.00 96.19 100 PHE A CA 1
ATOM 798 C C . PHE A 1 100 ? 0.503 9.268 -3.925 1.00 96.19 100 PHE A C 1
ATOM 800 O O . PHE A 1 100 ? -0.585 9.534 -3.417 1.00 96.19 100 PHE A O 1
ATOM 807 N N . LYS A 1 101 ? 1.624 9.898 -3.543 1.00 94.75 101 LYS A N 1
ATOM 808 C CA . LYS A 1 101 ? 1.676 10.861 -2.431 1.00 94.75 101 LYS A CA 1
ATOM 809 C C . LYS A 1 101 ? 0.685 12.016 -2.610 1.00 94.75 101 LYS A C 1
ATOM 811 O O . LYS A 1 101 ? 0.067 12.441 -1.639 1.00 94.75 101 LYS A O 1
ATOM 816 N N . SER A 1 102 ? 0.502 12.506 -3.840 1.00 93.00 102 SER A N 1
ATOM 817 C CA . SER A 1 102 ? -0.450 13.590 -4.135 1.00 93.00 102 SER A CA 1
ATOM 818 C C . SER A 1 102 ? -1.910 13.130 -4.070 1.00 93.00 102 SER A C 1
ATOM 820 O O . SER A 1 102 ? -2.803 13.925 -3.789 1.00 93.00 102 SER A O 1
ATOM 822 N N . MET A 1 103 ? -2.155 11.840 -4.296 1.00 93.38 103 MET A N 1
ATOM 823 C CA . MET A 1 103 ? -3.484 11.235 -4.318 1.00 93.38 103 MET A CA 1
ATOM 824 C C . MET A 1 103 ? -3.911 10.679 -2.963 1.00 93.38 103 MET A C 1
ATOM 826 O O . MET A 1 103 ? -5.092 10.413 -2.762 1.00 93.38 103 MET A O 1
ATOM 830 N N . MET A 1 104 ? -2.966 10.493 -2.044 1.00 93.38 104 MET A N 1
ATOM 831 C CA . MET A 1 104 ? -3.178 9.786 -0.787 1.00 93.38 104 MET A CA 1
ATOM 832 C C . MET A 1 104 ? -4.323 10.377 0.044 1.00 93.38 104 MET A C 1
ATOM 834 O O . MET A 1 104 ? -5.131 9.625 0.582 1.00 93.38 104 MET A O 1
ATOM 838 N N . ARG A 1 105 ? -4.478 11.710 0.047 1.00 91.75 105 ARG A N 1
ATOM 839 C CA . ARG A 1 105 ? -5.580 12.401 0.739 1.00 91.75 105 ARG A CA 1
ATOM 840 C C . ARG A 1 105 ? -6.966 11.922 0.289 1.00 91.75 105 ARG A C 1
ATOM 842 O O . ARG A 1 105 ? -7.878 11.884 1.104 1.00 91.75 105 ARG A O 1
ATOM 849 N N . ASN A 1 106 ? -7.115 11.523 -0.975 1.00 94.31 106 ASN A N 1
ATOM 850 C CA . ASN A 1 106 ? -8.385 11.036 -1.521 1.00 94.31 106 ASN A CA 1
ATOM 851 C C . ASN A 1 106 ? -8.751 9.633 -1.014 1.00 94.31 106 ASN A C 1
ATOM 853 O O . ASN A 1 106 ? -9.883 9.199 -1.205 1.00 94.31 106 ASN A O 1
ATOM 857 N N . TYR A 1 107 ? -7.796 8.915 -0.417 1.00 94.50 107 TYR A N 1
ATOM 858 C CA . TYR A 1 107 ? -7.966 7.538 0.044 1.00 94.50 107 TYR A CA 1
ATOM 859 C C . TYR A 1 107 ? -7.842 7.392 1.562 1.00 94.50 107 TYR A C 1
ATOM 861 O O . TYR A 1 107 ? -8.383 6.434 2.101 1.00 94.50 107 TYR A O 1
ATOM 869 N N . SER A 1 108 ? -7.206 8.341 2.258 1.00 92.75 108 SER A N 1
ATOM 870 C CA . SER A 1 108 ? -7.057 8.325 3.719 1.00 92.75 108 SER A CA 1
ATOM 871 C C . SER A 1 108 ? -8.386 8.162 4.461 1.00 92.75 108 SER A C 1
ATOM 873 O O . SER A 1 108 ? -8.532 7.236 5.250 1.00 92.75 108 SER A O 1
ATOM 875 N N . GLU A 1 109 ? -9.365 9.026 4.193 1.00 92.25 109 GLU A N 1
ATOM 876 C CA . GLU A 1 109 ? -10.673 8.974 4.862 1.00 92.25 109 GLU A CA 1
ATOM 877 C C . GLU A 1 109 ? -11.476 7.706 4.500 1.00 92.25 109 GLU A C 1
ATOM 87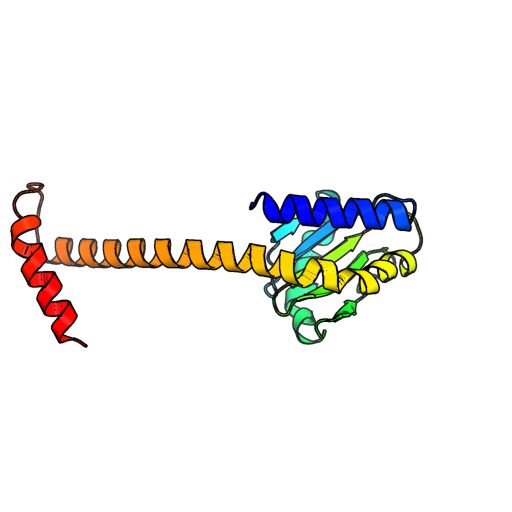9 O O . GLU A 1 109 ? -11.934 7.022 5.416 1.00 92.25 109 GLU A O 1
ATOM 884 N N . PRO A 1 110 ? -11.596 7.300 3.216 1.00 91.94 110 PRO A N 1
ATOM 885 C CA . PRO A 1 110 ? -12.221 6.025 2.861 1.00 91.94 110 PRO A CA 1
ATOM 886 C C . PRO A 1 110 ? -11.610 4.803 3.558 1.00 91.94 110 PRO A C 1
ATOM 888 O O . PRO A 1 110 ? -12.347 3.908 3.977 1.00 91.94 110 PRO A O 1
ATOM 891 N N . ILE A 1 111 ? -10.280 4.757 3.687 1.00 91.56 111 ILE A N 1
ATOM 892 C CA . ILE A 1 111 ? -9.573 3.656 4.354 1.00 91.56 111 ILE A CA 1
ATOM 893 C C . ILE A 1 111 ? -9.887 3.647 5.853 1.00 91.56 111 ILE A C 1
ATOM 895 O O . ILE A 1 111 ? -10.231 2.593 6.385 1.00 91.56 111 ILE A O 1
ATOM 899 N N . GLU A 1 112 ? -9.832 4.803 6.522 1.00 89.81 112 GLU A N 1
ATOM 900 C CA . GLU A 1 112 ? -10.132 4.902 7.958 1.00 89.81 112 GLU A CA 1
ATOM 901 C C . GLU A 1 112 ? -11.583 4.491 8.257 1.00 89.81 112 GLU A C 1
ATOM 903 O O . GLU A 1 112 ? -11.838 3.693 9.160 1.00 89.81 112 GLU A O 1
ATOM 908 N N . ASN A 1 113 ? -12.537 4.946 7.438 1.00 87.75 113 ASN A N 1
ATOM 909 C CA . ASN A 1 113 ? -13.955 4.616 7.596 1.00 87.75 113 ASN A CA 1
ATOM 910 C C . ASN A 1 113 ? -14.228 3.112 7.441 1.00 87.75 113 ASN A C 1
ATOM 912 O O . ASN A 1 113 ? -15.062 2.547 8.157 1.00 87.75 113 ASN A O 1
ATOM 916 N N . CYS A 1 114 ? -13.502 2.436 6.542 1.00 85.00 114 CYS A N 1
ATOM 917 C CA . CYS A 1 114 ? -13.615 0.986 6.394 1.00 85.00 114 CYS A CA 1
ATOM 918 C C . CYS A 1 114 ? -13.204 0.243 7.670 1.00 85.00 114 CYS A C 1
ATOM 920 O O . CYS A 1 114 ? -13.776 -0.804 7.964 1.00 85.00 114 CYS A O 1
ATOM 922 N N . LEU A 1 115 ? -12.241 0.773 8.425 1.00 77.88 115 LEU A N 1
ATOM 923 C CA . LEU A 1 115 ? -11.717 0.134 9.631 1.00 77.88 115 LEU A CA 1
ATOM 924 C C . LEU A 1 115 ? -12.558 0.431 10.868 1.00 77.88 115 LEU A C 1
ATOM 926 O O . LEU A 1 115 ? -12.870 -0.496 11.613 1.00 77.88 115 LEU A O 1
ATOM 930 N N . ALA A 1 116 ? -13.019 1.673 11.029 1.00 69.94 116 ALA A N 1
ATOM 931 C CA . ALA A 1 116 ? -13.915 2.050 12.125 1.00 69.94 116 ALA A CA 1
ATOM 932 C C . ALA A 1 116 ? -15.208 1.209 12.134 1.00 69.94 116 ALA A C 1
ATOM 934 O O . ALA A 1 116 ? -15.710 0.818 13.189 1.00 69.94 116 ALA A O 1
ATOM 935 N N . THR A 1 117 ? -15.713 0.863 10.946 1.00 60.44 117 THR A N 1
ATOM 936 C CA . THR A 1 117 ? -16.899 0.005 10.788 1.00 60.44 117 THR A CA 1
ATOM 937 C C . THR A 1 117 ? -16.655 -1.429 11.283 1.00 60.44 117 THR A C 1
ATOM 939 O O . THR A 1 117 ? -17.562 -2.061 11.823 1.00 60.44 117 THR A O 1
ATOM 942 N N . VAL A 1 118 ? -15.433 -1.950 11.133 1.00 57.41 118 VAL A N 1
ATOM 943 C CA . VAL A 1 118 ? -15.072 -3.311 11.567 1.00 57.41 118 VAL A CA 1
ATOM 944 C C . VAL A 1 118 ? -14.880 -3.369 13.084 1.00 57.41 118 VAL A C 1
ATOM 946 O O . VAL A 1 118 ? -15.359 -4.309 13.716 1.00 57.41 118 VAL A O 1
ATOM 949 N N . GLU A 1 119 ? -14.253 -2.353 13.682 1.00 53.00 119 GLU A N 1
ATOM 950 C CA . GLU A 1 119 ? -14.060 -2.284 15.137 1.00 53.00 119 GLU A CA 1
ATOM 951 C C . GLU A 1 119 ? -15.394 -2.138 15.888 1.00 53.00 119 GLU A C 1
ATOM 953 O O . GLU A 1 119 ? -15.635 -2.872 16.849 1.00 53.00 119 GLU A O 1
ATOM 958 N N . SER A 1 120 ? -16.314 -1.287 15.410 1.00 45.91 120 SER A N 1
ATOM 959 C CA . SER A 1 120 ? -17.656 -1.148 16.011 1.00 45.91 120 SER A CA 1
ATOM 960 C C . SER A 1 120 ? -18.448 -2.459 16.006 1.00 45.91 120 SER A C 1
ATOM 962 O O . SER A 1 120 ? -19.055 -2.812 17.015 1.00 45.91 120 SER A O 1
ATOM 964 N N . ALA A 1 121 ? -18.382 -3.233 14.917 1.00 44.12 121 ALA A N 1
ATOM 965 C CA . ALA A 1 121 ? -19.065 -4.525 14.837 1.00 44.12 121 ALA A CA 1
ATOM 966 C C . ALA A 1 121 ? -18.475 -5.572 15.801 1.00 44.12 121 ALA A C 1
ATOM 968 O O . ALA A 1 121 ? -19.191 -6.446 16.286 1.00 44.12 121 ALA A O 1
ATOM 969 N N . THR A 1 122 ? -17.176 -5.499 16.111 1.00 39.66 122 THR A N 1
ATOM 970 C CA . THR A 1 122 ? -16.550 -6.417 17.077 1.00 39.66 122 THR A CA 1
ATOM 971 C C . THR A 1 122 ? -16.865 -6.079 18.532 1.00 39.66 122 THR A C 1
ATOM 973 O O . THR A 1 122 ? -16.993 -6.998 19.339 1.00 39.66 122 THR A O 1
ATOM 976 N N . VAL A 1 123 ? -17.040 -4.802 18.882 1.00 43.25 123 VAL A N 1
ATOM 977 C CA . VAL A 1 123 ? -17.349 -4.398 20.265 1.00 43.25 123 VAL A CA 1
ATOM 978 C C . VAL A 1 123 ? -18.736 -4.891 20.691 1.00 43.25 123 VAL A C 1
ATOM 980 O O . VAL A 1 123 ? -18.858 -5.460 21.775 1.00 43.25 123 VAL A O 1
ATOM 983 N N . GLU A 1 124 ? -19.748 -4.795 19.823 1.00 40.91 124 GLU A N 1
ATOM 984 C CA . GLU A 1 124 ? -21.096 -5.306 20.130 1.00 40.91 124 GLU A CA 1
ATOM 985 C C . GLU A 1 124 ? -21.106 -6.831 20.357 1.00 40.91 124 GLU A C 1
ATOM 987 O O . GLU A 1 124 ? -21.734 -7.329 21.294 1.00 40.91 124 GLU A O 1
ATOM 992 N N . VAL A 1 125 ? -20.333 -7.586 19.569 1.00 44.31 125 VAL A N 1
ATOM 993 C CA . VAL A 1 125 ? -20.265 -9.054 19.682 1.00 44.31 125 VAL A CA 1
ATOM 994 C C . VAL A 1 125 ? -19.471 -9.499 20.918 1.00 44.31 125 VAL A C 1
ATOM 996 O O . VAL A 1 125 ? -19.818 -10.497 21.558 1.00 44.31 125 VAL A O 1
ATOM 999 N N . ILE A 1 126 ? -18.411 -8.777 21.298 1.00 44.78 126 ILE A N 1
ATOM 1000 C CA . ILE A 1 126 ? -17.617 -9.104 22.493 1.00 44.78 126 ILE A CA 1
ATOM 1001 C C . ILE A 1 126 ? -18.409 -8.797 23.772 1.00 44.78 126 ILE A C 1
ATOM 1003 O O . ILE A 1 126 ? -18.358 -9.602 24.707 1.00 44.78 126 ILE A O 1
ATOM 1007 N N . GLU A 1 127 ? -19.188 -7.711 23.815 1.00 41.56 127 GLU A N 1
ATOM 1008 C CA . GLU A 1 127 ? -20.061 -7.408 24.959 1.00 41.56 127 GLU A CA 1
ATOM 1009 C C . GLU A 1 127 ? -21.158 -8.468 25.146 1.00 41.56 127 GLU A C 1
ATOM 1011 O O . GLU A 1 127 ? -21.354 -8.950 26.267 1.00 41.56 127 GLU A O 1
ATOM 1016 N N . GLU A 1 128 ? -21.807 -8.924 24.068 1.00 47.12 128 GLU A N 1
ATOM 1017 C CA . GLU A 1 128 ? -22.792 -10.012 24.153 1.00 47.12 128 GLU A CA 1
ATOM 1018 C C . GLU A 1 128 ? -22.160 -11.341 24.594 1.00 47.12 128 GLU A C 1
ATOM 1020 O O . GLU A 1 128 ? -22.736 -12.073 25.409 1.00 47.12 128 GLU A O 1
ATOM 1025 N N . THR A 1 129 ? -20.952 -11.654 24.117 1.00 51.19 129 THR A N 1
ATOM 1026 C CA . THR A 1 129 ? -20.282 -12.928 24.427 1.00 51.19 129 THR A CA 1
ATOM 1027 C C . THR A 1 129 ? -19.723 -12.953 25.854 1.00 51.19 129 THR A C 1
ATOM 1029 O O . THR A 1 129 ? -19.810 -13.978 26.538 1.00 51.19 129 THR A O 1
ATOM 1032 N N . ALA A 1 130 ? -19.174 -11.834 26.338 1.00 50.78 130 ALA A N 1
ATOM 1033 C CA . ALA A 1 130 ? -18.651 -11.712 27.697 1.00 50.78 130 ALA A CA 1
ATOM 1034 C C . ALA A 1 130 ? -19.779 -11.720 28.737 1.00 50.78 130 ALA A C 1
ATOM 1036 O O . ALA A 1 130 ? -19.685 -12.446 29.729 1.00 50.78 130 ALA A O 1
ATOM 1037 N N . ALA A 1 131 ? -20.878 -11.002 28.478 1.00 55.22 131 ALA A N 1
ATOM 1038 C CA . ALA A 1 131 ? -22.064 -11.042 29.330 1.00 55.22 131 ALA A CA 1
ATOM 1039 C C . ALA A 1 131 ? -22.673 -12.454 29.383 1.00 55.22 131 ALA A C 1
ATOM 1041 O O . ALA A 1 131 ? -23.010 -12.944 30.462 1.00 55.22 131 ALA A O 1
ATOM 1042 N N . SER A 1 132 ? -22.739 -13.150 28.244 1.00 53.78 132 SER A N 1
ATOM 1043 C CA . SER A 1 132 ? -23.270 -14.517 28.171 1.00 53.78 132 SER A CA 1
ATOM 1044 C C . SER A 1 132 ? -22.394 -15.540 28.904 1.00 53.78 132 SER A C 1
ATOM 1046 O O . SER A 1 132 ? -22.925 -16.420 29.582 1.00 53.78 132 SER A O 1
ATOM 1048 N N . LYS A 1 133 ? -21.059 -15.414 28.840 1.00 55.22 133 LYS A N 1
ATOM 1049 C CA . LYS A 1 133 ? -20.128 -16.290 29.578 1.00 55.22 133 LYS A CA 1
ATOM 1050 C C . LYS A 1 133 ? -20.169 -16.063 31.089 1.00 55.22 133 LYS A C 1
ATOM 1052 O O . LYS A 1 133 ? -20.135 -17.035 31.838 1.00 55.22 133 LYS A O 1
ATOM 1057 N N . LEU A 1 134 ? -20.303 -14.812 31.535 1.00 56.00 134 LEU A N 1
ATOM 1058 C CA . LEU A 1 134 ? -20.418 -14.493 32.962 1.00 56.00 134 LEU A CA 1
ATOM 1059 C C . LEU A 1 134 ? -21.732 -15.022 33.559 1.00 56.00 134 LEU A C 1
ATOM 1061 O O . LEU A 1 134 ? -21.747 -15.537 34.675 1.00 56.00 134 LEU A O 1
ATOM 1065 N N . ILE A 1 135 ? -22.828 -14.942 32.794 1.00 56.66 135 ILE A N 1
ATOM 1066 C CA . ILE A 1 135 ? -24.125 -15.510 33.185 1.00 56.66 135 ILE A CA 1
ATOM 1067 C C . ILE A 1 135 ? -24.050 -17.042 33.218 1.00 56.66 135 ILE A C 1
ATOM 1069 O O . ILE A 1 135 ? -24.548 -17.645 34.163 1.00 56.66 135 ILE A O 1
ATOM 1073 N N . ALA A 1 136 ? -23.399 -17.680 32.240 1.00 54.84 136 ALA A N 1
ATOM 1074 C CA . ALA A 1 136 ? -23.232 -19.134 32.222 1.00 54.84 136 ALA A CA 1
ATOM 1075 C C . ALA A 1 136 ? -22.418 -19.649 33.426 1.00 54.84 136 ALA A C 1
ATOM 1077 O O . ALA A 1 136 ? -22.857 -20.587 34.085 1.00 54.84 136 ALA A O 1
ATOM 1078 N N . GLN A 1 137 ? -21.306 -18.988 33.774 1.00 55.62 137 GLN A N 1
ATOM 1079 C CA . GLN A 1 137 ? -20.498 -19.342 34.952 1.00 55.62 137 GLN A CA 1
ATOM 1080 C C . GLN A 1 137 ? -21.262 -19.160 36.271 1.00 55.62 137 GLN A C 1
ATOM 1082 O O . GLN A 1 137 ? -21.232 -20.044 37.123 1.00 55.62 137 GLN A O 1
ATOM 1087 N N . GLN A 1 138 ? -22.025 -18.071 36.423 1.00 53.91 138 GLN A N 1
ATOM 1088 C CA . GLN A 1 138 ? -22.860 -17.872 37.616 1.00 53.91 138 GLN A CA 1
ATOM 1089 C C . GLN A 1 138 ? -24.005 -18.891 37.724 1.00 53.91 138 GLN A C 1
ATOM 1091 O O . GLN A 1 138 ? -24.439 -19.218 38.826 1.00 53.91 138 GLN A O 1
ATOM 1096 N N . MET A 1 139 ? -24.518 -19.406 36.602 1.00 49.94 139 MET A N 1
ATOM 1097 C CA . MET A 1 139 ? -25.562 -20.438 36.606 1.00 49.94 139 MET A CA 1
ATOM 1098 C C . MET A 1 139 ? -25.023 -21.838 36.933 1.00 49.94 139 MET A C 1
ATOM 1100 O O . MET A 1 139 ? -25.764 -22.652 37.491 1.00 49.94 139 MET A O 1
ATOM 1104 N N . GLU A 1 140 ? -23.753 -22.101 36.629 1.00 51.84 140 GLU A N 1
ATOM 1105 C CA . GLU A 1 140 ? -23.057 -23.348 36.958 1.00 51.84 140 GLU A CA 1
ATOM 1106 C C . GLU A 1 140 ? -22.691 -23.413 38.453 1.00 51.84 140 GLU A C 1
ATOM 1108 O O . GLU A 1 140 ? -22.963 -24.420 39.106 1.00 51.84 140 GLU A O 1
ATOM 1113 N N . GLU A 1 141 ? -22.224 -22.302 39.040 1.00 53.09 141 GLU A N 1
ATOM 1114 C CA . GLU A 1 141 ? -21.973 -22.182 40.490 1.00 53.09 141 GLU A CA 1
ATOM 1115 C C . GLU A 1 141 ? -23.247 -22.306 41.345 1.00 53.09 141 GLU A C 1
ATOM 1117 O O . GLU A 1 141 ? -23.196 -22.755 42.489 1.00 53.09 141 GLU A O 1
ATOM 1122 N N . LEU A 1 142 ? -24.411 -21.951 40.793 1.00 49.66 142 LEU A N 1
ATOM 1123 C CA . LEU A 1 142 ? -25.707 -22.070 41.471 1.00 49.66 142 LEU A CA 1
ATOM 1124 C C . LEU A 1 142 ? -26.360 -23.458 41.322 1.00 49.66 142 LEU A C 1
ATOM 1126 O O . LEU A 1 142 ? -27.498 -23.642 41.757 1.00 49.66 142 LEU A O 1
ATOM 1130 N N . GLY A 1 143 ? -25.672 -24.437 40.721 1.00 44.25 143 GLY A N 1
ATOM 1131 C CA . GLY A 1 143 ? -26.140 -25.825 40.647 1.00 44.25 143 GLY A CA 1
ATOM 1132 C C . GLY A 1 143 ? -27.449 -26.010 39.871 1.00 44.25 143 GLY A C 1
ATOM 1133 O O . GLY A 1 143 ? -28.222 -26.926 40.160 1.00 44.25 143 GLY A O 1
ATOM 1134 N N . VAL A 1 144 ? -27.741 -25.146 38.892 1.00 47.59 144 VAL A N 1
ATOM 1135 C CA . VAL A 1 144 ? -29.000 -25.212 38.134 1.00 47.59 144 VAL A CA 1
ATOM 1136 C C . VAL A 1 144 ? -28.868 -26.210 36.985 1.00 47.59 144 VAL A C 1
ATOM 1138 O O . VAL A 1 144 ? -28.705 -25.853 35.818 1.00 47.59 144 VAL A O 1
ATOM 1141 N N . VAL A 1 145 ? -28.993 -27.496 37.311 1.00 45.16 145 VAL A N 1
ATOM 1142 C CA . VAL A 1 145 ? -29.177 -28.551 36.309 1.00 45.16 145 VAL A CA 1
ATOM 1143 C C . VAL A 1 145 ? -30.590 -28.436 35.721 1.00 45.16 145 VAL A C 1
ATOM 1145 O O . VAL A 1 145 ? -31.580 -28.865 36.305 1.00 45.16 145 VAL A O 1
ATOM 1148 N N . SER A 1 146 ? -30.659 -27.791 34.556 1.00 45.75 146 SER A N 1
ATOM 1149 C CA . SER A 1 146 ? -31.652 -27.930 33.480 1.00 45.75 146 SER A CA 1
ATOM 1150 C C . SER A 1 146 ? -33.079 -28.389 33.849 1.00 45.75 146 SER A C 1
ATOM 1152 O O . SER A 1 146 ? -33.397 -29.578 33.845 1.00 45.75 146 SER A O 1
ATOM 1154 N N . ARG A 1 147 ? -33.997 -27.416 33.962 1.00 42.03 147 ARG A N 1
ATOM 1155 C CA . ARG A 1 147 ? -35.337 -27.478 33.340 1.00 42.03 147 ARG A CA 1
ATOM 1156 C C . ARG A 1 147 ? -35.631 -26.120 32.699 1.00 42.03 147 ARG A C 1
ATOM 1158 O O . ARG A 1 147 ? -35.925 -25.142 33.386 1.00 42.03 147 ARG A O 1
ATOM 1165 N N . LYS A 1 148 ? -35.436 -26.073 31.380 1.00 51.59 148 LYS A N 1
ATOM 1166 C CA . LYS A 1 148 ? -35.445 -24.881 30.524 1.00 51.59 148 LYS A CA 1
ATOM 1167 C C . LYS A 1 148 ? -36.736 -24.046 30.656 1.00 51.59 148 LYS A C 1
ATOM 1169 O O . LYS A 1 148 ? -37.831 -24.554 30.887 1.00 51.59 148 LYS A O 1
ATOM 1174 N N . ASP A 1 149 ? -36.541 -22.738 30.529 1.00 53.19 149 ASP A N 1
ATOM 1175 C CA . ASP A 1 149 ? -37.498 -21.658 30.241 1.00 53.19 149 ASP A CA 1
ATOM 1176 C C . ASP A 1 149 ? -38.379 -21.081 31.360 1.00 53.19 149 ASP A C 1
ATOM 1178 O O . ASP A 1 149 ? -38.552 -19.860 31.411 1.00 53.19 149 ASP A O 1
ATOM 1182 N N . LYS A 1 150 ? -38.888 -21.859 32.326 1.00 52.19 150 LYS A N 1
ATOM 1183 C CA . LYS A 1 150 ? -39.796 -21.277 33.349 1.00 52.19 150 LYS A CA 1
ATOM 1184 C C . LYS A 1 150 ? -39.082 -20.532 34.483 1.00 52.19 150 LYS A C 1
ATOM 1186 O O . LYS A 1 150 ? -39.653 -19.607 35.062 1.00 52.19 150 LYS A O 1
ATOM 1191 N N . TYR A 1 151 ? -37.852 -20.929 34.810 1.00 52.03 151 TYR A N 1
ATOM 1192 C CA . TYR A 1 151 ? -37.095 -20.336 35.917 1.00 52.03 151 TYR A CA 1
ATOM 1193 C C . TYR A 1 151 ? -36.406 -19.030 35.502 1.00 52.03 151 TYR A C 1
ATOM 1195 O O . TYR A 1 151 ? -36.476 -18.049 36.236 1.00 52.03 151 TYR A O 1
ATOM 1203 N N . TYR A 1 152 ? -35.853 -18.967 34.284 1.00 56.38 152 TYR A N 1
ATOM 1204 C CA . TYR A 1 152 ? -35.141 -17.796 33.753 1.00 56.38 152 TYR A CA 1
ATOM 1205 C C . TYR A 1 152 ? -35.993 -16.514 33.788 1.00 56.38 152 TYR A C 1
ATOM 1207 O O . TYR A 1 152 ? -35.546 -15.480 34.285 1.00 56.38 152 TYR A O 1
ATOM 1215 N N . ASN A 1 153 ? -37.267 -16.599 33.388 1.00 62.34 153 ASN A N 1
ATOM 1216 C CA . ASN A 1 153 ? -38.186 -15.455 33.419 1.00 62.34 153 ASN A CA 1
ATOM 1217 C C . ASN A 1 153 ? -38.523 -14.963 34.837 1.00 62.34 153 ASN A C 1
ATOM 1219 O O . ASN A 1 153 ? -38.856 -13.791 35.005 1.00 62.34 153 ASN A O 1
ATOM 1223 N N . LYS A 1 154 ? -38.404 -15.812 35.868 1.00 62.00 154 LYS A N 1
ATOM 1224 C CA . LYS A 1 154 ? -38.644 -15.407 37.264 1.00 62.00 154 LYS A CA 1
ATOM 1225 C C . LYS A 1 154 ? -37.461 -14.663 37.882 1.00 62.00 154 LYS A C 1
ATOM 1227 O O . LYS A 1 154 ? -37.677 -13.755 38.679 1.00 62.00 154 LYS A O 1
ATOM 1232 N N . ILE A 1 155 ? -36.229 -15.021 37.518 1.00 57.56 155 ILE A N 1
ATOM 1233 C CA . ILE A 1 155 ? -35.006 -14.444 38.115 1.00 57.56 155 ILE A CA 1
ATOM 1234 C C . ILE A 1 155 ? -34.444 -13.259 37.319 1.00 57.56 155 ILE A C 1
ATOM 1236 O O . ILE A 1 155 ? -33.816 -12.381 37.911 1.00 57.56 155 ILE A O 1
ATOM 1240 N N . LYS A 1 156 ? -34.732 -13.160 36.012 1.00 60.94 156 LYS A N 1
ATOM 1241 C CA . LYS A 1 156 ? -34.322 -12.037 35.147 1.00 60.94 156 LYS A CA 1
ATOM 1242 C C . LYS A 1 156 ? -34.613 -10.636 35.730 1.00 60.94 156 LYS A C 1
ATOM 1244 O O . LYS A 1 156 ? -33.695 -9.814 35.736 1.00 60.94 156 LYS A O 1
ATOM 1249 N N . PRO A 1 157 ? -35.808 -10.321 36.274 1.00 68.94 157 PRO A N 1
ATOM 1250 C CA . PRO A 1 157 ? -36.060 -8.990 36.842 1.00 68.94 157 PRO A CA 1
ATOM 1251 C C . PRO A 1 157 ? -35.282 -8.706 38.139 1.00 68.94 157 PRO A C 1
ATOM 1253 O O . PRO A 1 157 ? -35.010 -7.544 38.444 1.00 68.94 157 PRO A O 1
ATOM 1256 N N . ILE A 1 158 ? -34.895 -9.738 38.895 1.00 64.94 158 ILE A N 1
ATOM 1257 C CA . ILE A 1 158 ? -34.119 -9.596 40.139 1.00 64.94 158 ILE A CA 1
ATOM 1258 C C . ILE A 1 158 ? -32.650 -9.299 39.806 1.00 64.94 158 ILE A C 1
ATOM 1260 O O . ILE A 1 158 ? -32.058 -8.386 40.381 1.00 64.94 158 ILE A O 1
ATOM 1264 N N . LEU A 1 159 ? -32.099 -10.002 38.813 1.00 59.16 159 LEU A N 1
ATOM 1265 C CA . LEU A 1 159 ? -30.727 -9.815 38.330 1.00 59.16 159 LEU A CA 1
ATOM 1266 C C . LEU A 1 159 ? -30.525 -8.451 37.647 1.00 59.16 159 LEU A C 1
ATOM 1268 O O . LEU A 1 159 ? -29.519 -7.781 37.862 1.00 59.16 159 LEU A O 1
ATOM 1272 N N . LEU A 1 160 ? -31.516 -7.971 36.890 1.00 66.38 160 LEU A N 1
ATOM 1273 C CA . LEU A 1 160 ? -31.463 -6.633 36.284 1.00 66.38 160 LEU A CA 1
ATOM 1274 C C . LEU A 1 160 ? -31.498 -5.500 37.329 1.00 66.38 160 LEU A C 1
ATOM 1276 O O . LEU A 1 160 ? -30.938 -4.427 37.098 1.00 66.38 160 LEU A O 1
ATOM 1280 N N . ARG A 1 161 ? -32.127 -5.719 38.494 1.00 58.69 161 ARG A N 1
ATOM 1281 C CA . ARG A 1 161 ? -32.154 -4.735 39.591 1.00 58.69 161 ARG A CA 1
ATOM 1282 C C . ARG A 1 161 ? -30.834 -4.659 40.357 1.00 58.69 161 ARG A C 1
ATOM 1284 O O . ARG A 1 161 ? -30.457 -3.562 40.762 1.00 58.69 161 ARG A O 1
ATOM 1291 N N . SER A 1 162 ? -30.128 -5.773 40.555 1.00 55.31 162 SER A N 1
ATOM 1292 C CA . SER A 1 162 ? -28.838 -5.768 41.263 1.00 55.31 162 SER A CA 1
ATOM 1293 C C . SER A 1 162 ? -27.729 -5.096 40.447 1.00 55.31 162 SER A C 1
ATOM 1295 O O . SER A 1 162 ? -26.881 -4.417 41.022 1.00 55.31 162 SER A O 1
ATOM 1297 N N . LEU A 1 163 ? -27.789 -5.186 39.115 1.00 54.06 163 LEU A N 1
ATOM 1298 C CA . LEU A 1 163 ? -26.856 -4.507 38.209 1.00 54.06 163 LEU A CA 1
ATOM 1299 C C . LEU A 1 163 ? -27.041 -2.980 38.184 1.00 54.06 163 LEU A C 1
ATOM 1301 O O . LEU A 1 163 ? -26.057 -2.249 38.134 1.00 54.06 163 LEU A O 1
ATOM 1305 N N . LYS A 1 164 ? -28.277 -2.474 38.307 1.00 53.94 164 LYS A N 1
ATOM 1306 C CA . LYS A 1 164 ? -28.534 -1.023 38.423 1.00 53.94 164 LYS A CA 1
ATOM 1307 C C . LYS A 1 164 ? -28.106 -0.419 39.763 1.00 53.94 164 LYS A C 1
ATOM 1309 O O . LYS A 1 164 ? -27.910 0.785 39.827 1.00 53.94 164 LYS A O 1
ATOM 1314 N N . LYS A 1 165 ? -27.970 -1.226 40.820 1.00 47.16 165 LYS A N 1
ATOM 1315 C CA . LYS A 1 165 ? -27.594 -0.760 42.168 1.00 47.16 165 LYS A CA 1
ATOM 1316 C C . LYS A 1 165 ? -26.078 -0.625 42.375 1.00 47.16 165 LYS A C 1
ATOM 1318 O O . LYS A 1 165 ? -25.659 -0.140 43.417 1.00 47.16 165 LYS A O 1
ATOM 1323 N N . LYS A 1 166 ? -25.279 -1.095 41.409 1.00 44.78 166 LYS A N 1
ATOM 1324 C CA . LYS A 1 166 ? -23.809 -1.004 41.379 1.00 44.78 166 LYS A CA 1
ATOM 1325 C C . LYS A 1 166 ? -23.287 0.171 40.529 1.00 44.78 166 LYS A C 1
ATOM 1327 O O . LYS A 1 166 ? -22.090 0.220 40.262 1.00 44.78 166 LYS A O 1
ATOM 1332 N N . ARG A 1 167 ? -24.169 1.078 40.097 1.00 40.97 167 ARG A N 1
ATOM 1333 C CA . ARG A 1 167 ? -23.816 2.363 39.482 1.00 40.97 167 ARG A CA 1
ATOM 1334 C C . ARG A 1 167 ? -24.031 3.493 40.473 1.00 40.97 167 ARG A C 1
ATOM 1336 O O . ARG A 1 167 ? -25.043 3.415 41.204 1.00 40.97 167 ARG A O 1
#